Protein AF-A0A7S4IZ54-F1 (afdb_monomer)

Nearest PDB structures (foldseek):
  4eya-assembly1_A  TM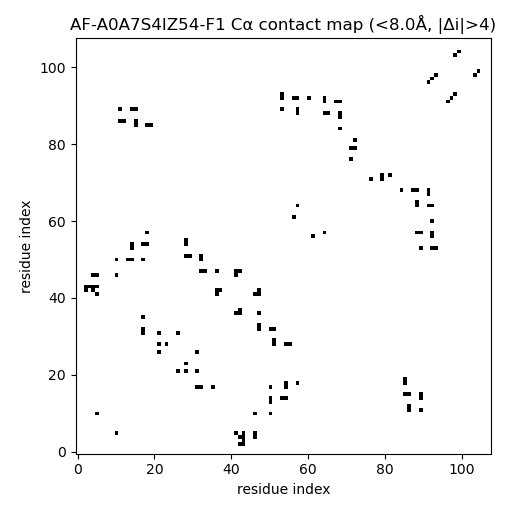=7.122E-01  e=1.454E+00  Aquifex aeolicus VF5
  2jr0-assembly1_A  TM=5.210E-01  e=3.166E+00  Aquifex aeolicus
  5x5i-assembly1_A  TM=3.757E-01  e=3.954E+00  Escherichia coli K-12
  2y6x-assembly1_A  TM=2.441E-01  e=6.167E+00  Thermosynechococcus vestitus

Sequence (108 aa):
RMQSALTPEQLVAACEEAVRTYEPAKTTVDSHTDEFNKRKKITDPDDQRFVQQVMYGCLRYKKMLKIFLSSLYFKHSGETQRGDYTLYMVLAYLALLRLHELGFADFR

Secondary structure (DSSP, 8-state):
-PPPPPPHHHHHHHHHHHHHH--TTT--HHHHHHHHHHHHT---HHHHHHHHHHHHHHHHTHHHHHHHHHHHHHHSTTT--GGGHHHHHHHHHHHHHSGGGTTGGGG-

Solvent-accessible surface area (backbone atoms only — not comparable to full-atom values): 6387 Å² total; per-residue (Å²): 129,88,77,74,71,71,52,73,69,55,47,52,52,49,36,26,51,53,56,70,70,61,51,80,91,79,46,52,71,64,62,46,41,55,53,47,28,62,76,70,65,56,73,38,68,65,60,49,49,46,38,44,51,51,44,52,48,46,63,75,43,37,72,61,50,48,55,52,50,54,51,47,47,68,75,37,51,93,82,50,61,79,88,44,51,52,49,50,44,50,52,48,43,41,62,75,76,38,44,84,76,70,48,62,81,74,76,110

Foldseek 3Di:
DPDDADDPVRLLVLLLVLLVPDDPVPDDLVVSLVVSCVVVVVDPPVSSVSSSVLNCQLVVCVVVLVVVVVVCCVVPVVPDDPVCSSSSSSVCSCVVPVVVVVPVVVVD

InterPro domains:
  IPR039341 Cilia- and flagella-associated protein 99 [PTHR34649] (7-108)

pLDDT: mean 91.62, std 12.21, range [41.03, 98.31]

Organism: NCBI:txid72548

Structure (mmCIF, N/CA/C/O backbone):
data_AF-A0A7S4IZ54-F1
#
_entry.id   AF-A0A7S4IZ54-F1
#
loop_
_atom_site.group_PDB
_atom_site.id
_atom_site.type_symbol
_atom_site.label_atom_id
_atom_site.label_alt_id
_atom_site.label_comp_id
_atom_site.label_asym_id
_atom_site.label_entity_id
_atom_site.label_seq_id
_atom_site.pdbx_PDB_ins_code
_atom_site.Cartn_x
_atom_site.Cartn_y
_atom_site.Cartn_z
_atom_site.occupancy
_atom_site.B_iso_or_equiv
_atom_site.auth_seq_id
_atom_site.auth_comp_id
_atom_site.auth_asym_id
_atom_site.auth_atom_id
_atom_site.pdbx_PDB_model_num
ATOM 1 N N . ARG A 1 1 ? -27.135 -8.802 -4.425 1.00 41.03 1 ARG A N 1
ATOM 2 C CA . ARG A 1 1 ? -26.146 -8.722 -5.527 1.00 41.03 1 ARG A CA 1
ATOM 3 C C . ARG A 1 1 ? -24.812 -9.104 -4.916 1.00 41.03 1 ARG A C 1
ATOM 5 O O . ARG A 1 1 ? -24.413 -8.413 -3.990 1.00 41.03 1 ARG A O 1
ATOM 12 N N . MET A 1 2 ? -24.220 -10.230 -5.322 1.00 51.41 2 MET A N 1
ATOM 13 C CA . MET A 1 2 ? -22.883 -10.621 -4.857 1.00 51.41 2 MET A CA 1
ATOM 14 C C . MET A 1 2 ? -21.917 -9.491 -5.223 1.00 51.41 2 MET A C 1
ATOM 16 O O . MET A 1 2 ? -21.932 -9.025 -6.362 1.00 51.41 2 MET A O 1
ATOM 20 N N . GLN A 1 3 ? -21.207 -8.962 -4.231 1.00 57.50 3 GLN A N 1
ATOM 21 C CA . GLN A 1 3 ? -20.210 -7.919 -4.438 1.00 57.50 3 GLN A CA 1
ATOM 22 C C . GLN A 1 3 ? -19.035 -8.523 -5.205 1.00 57.50 3 GLN A C 1
ATOM 24 O O . GLN A 1 3 ? -18.557 -9.597 -4.858 1.00 57.50 3 GLN A O 1
ATOM 29 N N . SER A 1 4 ? -18.659 -7.876 -6.303 1.00 80.25 4 SER A N 1
ATOM 30 C CA . SER A 1 4 ? -17.584 -8.313 -7.188 1.00 80.25 4 SER A CA 1
ATOM 31 C C . SER A 1 4 ? -16.227 -7.982 -6.576 1.00 80.25 4 SER A C 1
ATOM 33 O O . SER A 1 4 ? -16.064 -6.871 -6.065 1.00 80.25 4 SER A O 1
ATOM 35 N N . ALA A 1 5 ? -15.275 -8.907 -6.692 1.00 90.50 5 ALA A N 1
ATOM 36 C CA . ALA A 1 5 ? -13.868 -8.661 -6.398 1.00 90.50 5 ALA A CA 1
ATOM 37 C C . ALA A 1 5 ? -13.350 -7.423 -7.151 1.00 90.50 5 ALA A C 1
ATOM 39 O O . ALA A 1 5 ? -13.831 -7.089 -8.245 1.00 90.50 5 ALA A O 1
ATOM 40 N N . LEU A 1 6 ? -12.388 -6.734 -6.549 1.00 93.56 6 LEU A N 1
ATOM 41 C CA . LEU A 1 6 ? -11.715 -5.587 -7.135 1.00 93.56 6 LEU A CA 1
ATOM 42 C C . LEU A 1 6 ? -10.905 -6.018 -8.361 1.00 93.56 6 LEU A C 1
ATOM 44 O O . LEU A 1 6 ? -10.321 -7.100 -8.417 1.00 93.56 6 LEU A O 1
ATOM 48 N N . THR A 1 7 ? -10.825 -5.140 -9.358 1.00 94.12 7 THR A N 1
ATOM 49 C CA . THR A 1 7 ? -9.840 -5.320 -10.430 1.00 94.12 7 THR A CA 1
ATOM 50 C C . THR A 1 7 ? -8.422 -5.142 -9.870 1.00 94.12 7 THR A C 1
ATOM 52 O O . THR A 1 7 ? -8.246 -4.459 -8.857 1.00 94.12 7 THR A O 1
ATOM 55 N N . PRO A 1 8 ? -7.375 -5.666 -10.535 1.00 91.56 8 PRO A N 1
ATOM 56 C CA . PRO A 1 8 ? -5.995 -5.459 -10.090 1.00 91.56 8 PRO A CA 1
ATOM 57 C C . PRO A 1 8 ? -5.630 -3.979 -9.898 1.00 91.56 8 PRO A C 1
ATOM 59 O O . PRO A 1 8 ? -4.970 -3.621 -8.925 1.00 91.56 8 PRO A O 1
ATOM 62 N N . GLU A 1 9 ? -6.110 -3.105 -10.786 1.00 94.12 9 GLU A N 1
ATOM 63 C CA . GLU A 1 9 ? -5.933 -1.653 -10.676 1.00 94.12 9 GLU A CA 1
ATOM 64 C C . GLU A 1 9 ? -6.583 -1.095 -9.401 1.00 94.12 9 GLU A C 1
ATOM 66 O O . GLU A 1 9 ? -5.944 -0.373 -8.633 1.00 94.12 9 GLU A O 1
ATOM 71 N N . GLN A 1 10 ? -7.836 -1.476 -9.131 1.00 96.38 10 GLN A N 1
ATOM 72 C CA . GLN A 1 10 ? -8.559 -1.055 -7.930 1.00 96.38 10 GLN A CA 1
ATOM 73 C C . GLN A 1 10 ? -7.899 -1.575 -6.650 1.00 96.38 10 GLN A C 1
ATOM 75 O O . GLN A 1 10 ? -7.861 -0.863 -5.646 1.00 96.38 10 GLN A O 1
ATOM 80 N N . LEU A 1 11 ? -7.360 -2.792 -6.685 1.00 95.31 11 LEU A N 1
ATOM 81 C CA . LEU A 1 11 ? -6.696 -3.417 -5.549 1.00 95.31 11 LEU A CA 1
ATOM 82 C C . LEU A 1 11 ? -5.367 -2.722 -5.220 1.00 95.31 11 LEU A C 1
ATOM 84 O O . LEU A 1 11 ? -5.090 -2.436 -4.054 1.00 95.31 11 LEU A O 1
ATOM 88 N N . VAL A 1 12 ? -4.569 -2.371 -6.234 1.00 96.50 12 VAL A N 1
ATOM 89 C CA . VAL A 1 12 ? -3.342 -1.578 -6.043 1.00 96.50 12 VAL A CA 1
ATOM 90 C C . VAL A 1 12 ? -3.671 -0.184 -5.505 1.00 96.50 12 VAL A C 1
ATOM 92 O O . VAL A 1 12 ? -3.035 0.252 -4.544 1.00 96.50 12 VAL A O 1
ATOM 95 N N . ALA A 1 13 ? -4.693 0.483 -6.050 1.00 97.81 13 ALA A N 1
ATOM 96 C CA . ALA A 1 13 ? -5.138 1.789 -5.560 1.00 97.81 13 ALA A CA 1
ATOM 97 C C . ALA A 1 13 ? -5.632 1.725 -4.100 1.00 97.81 13 ALA A C 1
ATOM 99 O O . ALA A 1 13 ? -5.325 2.605 -3.292 1.00 97.81 13 ALA A O 1
ATOM 100 N N . ALA A 1 14 ? -6.349 0.659 -3.727 1.00 98.19 14 ALA A N 1
ATOM 101 C CA . ALA A 1 14 ? -6.778 0.425 -2.351 1.00 98.19 14 ALA A CA 1
ATOM 102 C C . ALA A 1 14 ? -5.579 0.239 -1.407 1.00 98.19 14 ALA A C 1
ATOM 104 O O . ALA A 1 14 ? -5.534 0.867 -0.348 1.00 98.19 14 ALA A O 1
ATOM 105 N N . CYS A 1 15 ? -4.586 -0.560 -1.805 1.00 98.25 15 CYS A N 1
ATOM 106 C CA . CYS A 1 15 ? -3.340 -0.737 -1.058 1.00 98.25 15 CYS A CA 1
ATOM 107 C C . CYS A 1 15 ? -2.583 0.583 -0.878 1.00 98.25 15 CYS A C 1
ATOM 109 O O . CYS A 1 15 ? -2.167 0.910 0.234 1.00 98.25 15 CYS A O 1
ATOM 111 N N . GLU A 1 16 ? -2.418 1.361 -1.950 1.00 98.31 16 GLU A N 1
ATOM 112 C CA . GLU A 1 16 ? -1.756 2.664 -1.895 1.00 98.31 16 GLU A CA 1
ATOM 113 C C . GLU A 1 16 ? -2.450 3.597 -0.897 1.00 98.31 16 GLU A C 1
ATOM 115 O O . GLU A 1 16 ? -1.806 4.184 -0.022 1.00 98.31 16 GLU A O 1
ATOM 120 N N . GLU A 1 17 ? -3.774 3.723 -0.995 1.00 98.31 17 GLU A N 1
ATOM 121 C CA . GLU A 1 17 ? -4.531 4.604 -0.118 1.00 98.31 17 GLU A CA 1
ATOM 122 C C . GLU A 1 17 ? -4.494 4.131 1.339 1.00 98.31 17 GLU A C 1
ATOM 124 O O . GLU A 1 17 ? -4.335 4.955 2.249 1.00 98.31 17 GLU A O 1
ATOM 129 N N . ALA A 1 18 ? -4.598 2.822 1.577 1.00 98.31 18 ALA A N 1
ATOM 130 C CA . ALA A 1 18 ? -4.487 2.247 2.911 1.00 98.31 18 ALA A CA 1
ATOM 131 C C . ALA A 1 18 ? -3.131 2.600 3.541 1.00 98.31 18 ALA A C 1
ATOM 133 O O . ALA A 1 18 ? -3.099 3.072 4.679 1.00 98.31 18 ALA A O 1
ATOM 134 N N . VAL A 1 19 ? -2.034 2.474 2.783 1.00 98.06 19 VAL A N 1
ATOM 135 C CA . VAL A 1 19 ? -0.677 2.808 3.248 1.00 98.06 19 VAL A CA 1
ATOM 136 C C . VAL A 1 19 ? -0.541 4.303 3.510 1.00 98.06 19 VAL A C 1
ATOM 138 O O . VAL A 1 19 ? 0.006 4.704 4.538 1.00 98.06 19 VAL A O 1
ATOM 141 N N . ARG A 1 20 ? -1.048 5.140 2.601 1.00 97.31 20 ARG A N 1
ATOM 142 C CA . ARG A 1 20 ? -0.937 6.601 2.689 1.00 97.31 20 ARG A CA 1
ATOM 143 C C . ARG A 1 20 ? -1.721 7.181 3.867 1.00 97.31 20 ARG A C 1
ATOM 145 O O . ARG A 1 20 ? -1.317 8.199 4.420 1.00 97.31 20 ARG A O 1
ATOM 152 N N . THR A 1 21 ? -2.854 6.573 4.218 1.00 97.25 21 THR A N 1
ATOM 153 C CA . THR A 1 21 ? -3.760 7.066 5.272 1.00 97.25 21 THR A CA 1
ATOM 154 C C . THR A 1 21 ? -3.473 6.482 6.655 1.00 97.25 21 THR A C 1
ATOM 156 O O . THR A 1 21 ? -4.131 6.867 7.616 1.00 97.25 21 THR A O 1
ATOM 159 N N . TYR A 1 22 ? -2.510 5.565 6.775 1.00 97.75 22 TYR A N 1
ATOM 160 C CA . TYR A 1 22 ? -2.187 4.922 8.043 1.00 97.75 22 TYR A CA 1
ATOM 161 C C . TYR A 1 22 ? -1.377 5.826 8.976 1.00 97.75 22 TYR A C 1
ATOM 163 O O . TYR A 1 22 ? -0.303 6.321 8.629 1.00 97.75 22 TYR A O 1
ATOM 171 N N . GLU A 1 23 ? -1.864 5.967 10.209 1.00 95.69 23 GLU A N 1
ATOM 172 C CA . GLU A 1 23 ? -1.219 6.735 11.271 1.00 95.69 23 GLU A CA 1
ATOM 173 C C . GLU A 1 23 ? -0.841 5.811 12.447 1.00 95.69 23 GLU A C 1
ATOM 175 O O . GLU A 1 23 ? -1.686 5.525 13.300 1.00 95.69 23 GLU A O 1
ATOM 180 N N . PRO A 1 24 ? 0.430 5.370 12.559 1.00 93.88 24 PRO A N 1
ATOM 181 C CA . PRO A 1 24 ? 0.845 4.367 13.550 1.00 93.88 24 PRO A CA 1
ATOM 182 C C . PRO A 1 24 ? 0.728 4.830 15.009 1.00 93.88 24 PRO A C 1
ATOM 184 O O . PRO A 1 24 ? 0.802 4.011 15.916 1.00 93.88 24 PRO A O 1
ATOM 187 N N . ALA A 1 25 ? 0.571 6.135 15.249 1.00 95.81 25 ALA A N 1
ATOM 188 C CA . ALA A 1 25 ? 0.335 6.684 16.583 1.00 95.81 25 ALA A CA 1
ATOM 189 C C . ALA A 1 25 ? -1.136 6.578 17.031 1.00 95.81 25 ALA A C 1
ATOM 191 O O . ALA A 1 25 ? -1.414 6.747 18.215 1.00 95.81 25 ALA A O 1
ATOM 192 N N . LYS A 1 26 ? -2.075 6.338 16.103 1.00 95.44 26 LYS A N 1
ATOM 193 C CA . LYS A 1 26 ? -3.522 6.332 16.377 1.00 95.44 26 LYS A CA 1
ATOM 194 C C . LYS A 1 26 ? -4.124 4.933 16.414 1.00 95.44 26 LYS A C 1
ATOM 196 O O . LYS A 1 26 ? -5.095 4.716 17.128 1.00 95.44 26 LYS A O 1
ATOM 201 N N . THR A 1 27 ? -3.598 4.007 15.618 1.00 95.94 27 THR A N 1
ATOM 202 C CA . THR A 1 27 ? -4.240 2.711 15.385 1.00 95.94 27 THR A CA 1
ATOM 203 C C . THR A 1 27 ? -3.220 1.646 14.986 1.00 95.94 27 THR A C 1
ATOM 205 O O . THR A 1 27 ? -2.091 1.962 14.604 1.00 95.94 27 THR A O 1
ATOM 208 N N . THR A 1 28 ? -3.613 0.378 15.089 1.00 96.38 28 THR A N 1
ATOM 209 C CA . THR A 1 28 ? -2.840 -0.757 14.576 1.00 96.38 28 THR A CA 1
ATOM 210 C C . THR A 1 28 ? -3.141 -0.974 13.093 1.00 96.38 28 THR A C 1
ATOM 212 O O . THR A 1 28 ? -4.112 -0.442 12.554 1.00 96.38 28 THR A O 1
ATOM 215 N N . VAL A 1 29 ? -2.313 -1.770 12.413 1.00 95.06 29 VAL A N 1
ATOM 216 C CA . VAL A 1 29 ? -2.545 -2.124 11.004 1.00 95.06 29 VAL A CA 1
ATOM 217 C C . VAL A 1 29 ? -3.876 -2.857 10.834 1.00 95.06 29 VAL A C 1
ATOM 219 O O . VAL A 1 29 ? -4.624 -2.532 9.915 1.00 95.06 29 VAL A O 1
ATOM 222 N N . ASP A 1 30 ? -4.200 -3.789 11.734 1.00 96.75 30 ASP A N 1
ATOM 223 C CA . ASP A 1 30 ? -5.463 -4.538 11.694 1.00 96.75 30 ASP A CA 1
ATOM 224 C C . ASP A 1 30 ? -6.662 -3.600 11.826 1.00 96.75 30 ASP A C 1
ATOM 226 O O . ASP A 1 30 ? -7.481 -3.515 10.917 1.00 96.75 30 ASP A O 1
ATOM 230 N N . SER A 1 31 ? -6.704 -2.801 12.897 1.00 97.69 31 SER A N 1
ATOM 231 C CA . SER A 1 31 ? -7.810 -1.874 13.139 1.00 97.69 31 SER A CA 1
ATOM 232 C C . SER A 1 31 ? -7.966 -0.857 12.004 1.00 97.69 31 SER A C 1
ATOM 234 O O . SER A 1 31 ? -9.081 -0.584 11.565 1.00 97.69 31 SER A O 1
ATOM 236 N N . HIS A 1 32 ? -6.856 -0.325 11.477 1.00 98.06 32 HIS A N 1
ATOM 237 C CA . HIS A 1 32 ? -6.883 0.582 10.325 1.00 98.06 32 HIS A CA 1
ATOM 238 C C . HIS A 1 32 ? -7.446 -0.076 9.0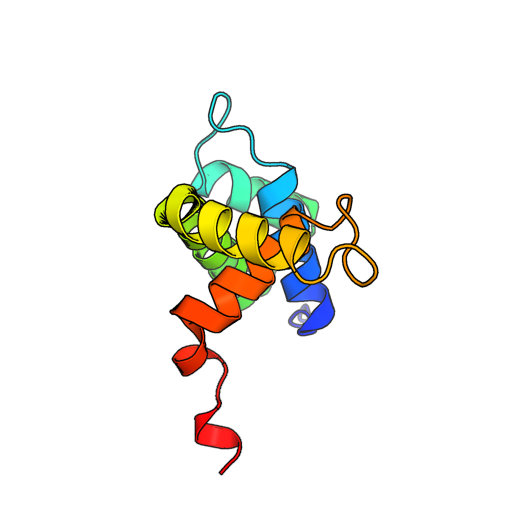69 1.00 98.06 32 HIS A C 1
ATOM 240 O O . HIS A 1 32 ? -8.259 0.528 8.373 1.00 98.06 32 HIS A O 1
ATOM 246 N N . THR A 1 33 ? -7.001 -1.292 8.751 1.00 97.12 33 THR A N 1
ATOM 247 C CA . THR A 1 33 ? -7.419 -1.990 7.527 1.00 97.12 33 THR A CA 1
ATOM 248 C C . THR A 1 33 ? -8.871 -2.447 7.611 1.00 97.12 33 THR A C 1
ATOM 250 O O . THR A 1 33 ? -9.602 -2.284 6.635 1.00 97.12 33 THR A O 1
ATOM 253 N N . ASP A 1 34 ? -9.344 -2.863 8.785 1.00 97.69 34 ASP A N 1
ATOM 254 C CA . ASP A 1 34 ? -10.759 -3.160 9.029 1.00 97.69 34 ASP A CA 1
ATOM 255 C C . ASP A 1 34 ? -11.654 -1.930 8.816 1.00 97.69 34 ASP A C 1
ATOM 257 O O . ASP A 1 34 ? -12.681 -1.999 8.132 1.00 97.69 34 ASP A O 1
ATOM 261 N N . GLU A 1 35 ? -11.275 -0.778 9.377 1.00 97.88 35 GLU A N 1
ATOM 262 C CA . GLU A 1 35 ? -12.004 0.480 9.178 1.00 97.88 35 GLU A CA 1
ATOM 263 C C . GLU A 1 35 ? -11.925 0.973 7.729 1.00 97.88 35 GLU A C 1
ATOM 265 O O . GLU A 1 35 ? -12.922 1.443 7.170 1.00 97.88 35 GLU A O 1
ATOM 270 N N . PHE A 1 36 ? -10.758 0.838 7.098 1.00 98.00 36 PHE A N 1
ATOM 271 C CA . PHE A 1 36 ? -10.543 1.174 5.695 1.00 98.00 36 PHE A CA 1
ATOM 272 C C . PHE A 1 36 ? -11.453 0.346 4.782 1.00 98.00 36 PHE A C 1
ATOM 274 O O . PHE A 1 36 ? -12.164 0.921 3.956 1.00 98.00 36 PHE A O 1
ATOM 281 N N . ASN A 1 37 ? -11.496 -0.975 4.976 1.00 97.31 37 ASN A N 1
ATOM 282 C CA . ASN A 1 37 ? -12.316 -1.899 4.195 1.00 97.31 37 ASN A CA 1
ATOM 283 C C . ASN A 1 37 ? -13.807 -1.559 4.321 1.00 97.31 37 ASN A C 1
ATOM 285 O O . ASN A 1 37 ? -14.503 -1.452 3.308 1.00 97.31 37 ASN A O 1
ATOM 289 N N . LYS A 1 38 ? -14.281 -1.267 5.543 1.00 97.06 38 LYS A N 1
ATOM 290 C CA . LYS A 1 38 ? -15.657 -0.793 5.789 1.00 97.06 38 LYS A CA 1
ATOM 291 C C . LYS A 1 38 ? -15.948 0.516 5.053 1.00 97.06 38 LYS A C 1
ATOM 293 O O . LYS A 1 38 ? -16.959 0.619 4.358 1.00 97.06 38 LYS A O 1
ATOM 298 N N . ARG A 1 39 ? -15.052 1.505 5.155 1.00 97.12 39 ARG A N 1
ATOM 299 C CA . ARG A 1 39 ? -15.198 2.818 4.499 1.00 97.12 39 ARG A CA 1
ATOM 300 C C . ARG A 1 39 ? -15.214 2.705 2.974 1.00 97.12 39 ARG A C 1
ATOM 302 O O . ARG A 1 39 ? -15.983 3.407 2.319 1.00 97.12 39 ARG A O 1
ATOM 309 N N . LYS A 1 40 ? -14.380 1.829 2.414 1.00 96.38 40 LYS A N 1
ATOM 310 C CA . LYS A 1 40 ? -14.253 1.594 0.968 1.00 96.38 40 LYS A CA 1
ATOM 311 C C . LYS A 1 40 ? -15.242 0.576 0.415 1.00 96.38 40 LYS A C 1
ATOM 313 O O . LYS A 1 40 ? -15.318 0.426 -0.798 1.00 96.38 40 LYS A O 1
ATOM 318 N N . LYS A 1 41 ? -16.036 -0.062 1.282 1.00 95.75 41 LYS A N 1
ATOM 319 C CA . LYS A 1 41 ? -16.996 -1.116 0.925 1.00 95.75 41 LYS A CA 1
ATOM 320 C C . LYS A 1 41 ? -16.327 -2.296 0.206 1.00 95.75 41 LYS A C 1
ATOM 322 O O . LYS A 1 41 ? -16.960 -2.955 -0.619 1.00 95.75 41 LYS A O 1
ATOM 327 N N . ILE A 1 42 ? -15.066 -2.569 0.545 1.00 95.81 42 ILE A N 1
ATOM 328 C CA . ILE A 1 42 ? -14.358 -3.774 0.109 1.00 95.81 42 ILE A CA 1
ATOM 329 C C . ILE A 1 42 ? -14.951 -4.918 0.914 1.00 95.81 42 ILE A C 1
ATOM 331 O O . ILE A 1 42 ? -14.956 -4.882 2.142 1.00 95.81 42 ILE A O 1
ATOM 335 N N . THR A 1 43 ? -15.540 -5.880 0.225 1.00 94.81 43 THR A N 1
ATOM 336 C CA . THR A 1 43 ? -16.414 -6.897 0.831 1.00 94.81 43 THR A CA 1
ATOM 337 C C . THR A 1 43 ? -16.034 -8.308 0.445 1.00 94.81 43 THR A C 1
ATOM 339 O O . THR A 1 43 ? -16.401 -9.237 1.160 1.00 94.81 43 THR A O 1
ATOM 342 N N . ASP A 1 44 ? -15.258 -8.454 -0.624 1.00 95.31 44 ASP A N 1
ATOM 343 C CA . ASP A 1 44 ? -14.561 -9.687 -0.923 1.00 95.31 44 ASP A CA 1
ATOM 344 C C . ASP A 1 44 ? -13.487 -9.959 0.159 1.00 95.31 44 ASP A C 1
ATOM 346 O O . ASP A 1 44 ? -12.661 -9.078 0.432 1.00 95.31 44 ASP A O 1
ATOM 350 N N . PRO A 1 45 ? -13.510 -11.125 0.831 1.00 94.81 45 PRO A N 1
ATOM 351 C CA . PRO A 1 45 ? -12.563 -11.437 1.901 1.00 94.81 45 PRO A CA 1
ATOM 352 C C . PRO A 1 45 ? -11.104 -11.531 1.440 1.00 94.81 45 PRO A C 1
ATOM 354 O O . PRO A 1 45 ? -10.203 -11.209 2.222 1.00 94.81 45 PRO A O 1
ATOM 357 N N . ASP A 1 46 ? -10.862 -11.960 0.201 1.00 95.00 46 ASP A N 1
ATOM 358 C CA . ASP A 1 46 ? -9.510 -12.107 -0.333 1.00 95.00 46 ASP A CA 1
ATOM 359 C C . ASP A 1 46 ? -8.911 -10.732 -0.634 1.00 95.00 46 ASP A C 1
ATOM 361 O O . ASP A 1 46 ? -7.771 -10.471 -0.243 1.00 95.00 46 ASP A O 1
ATOM 365 N N . ASP A 1 47 ? -9.699 -9.804 -1.183 1.00 96.19 47 ASP A N 1
ATOM 366 C CA . ASP A 1 47 ? -9.292 -8.405 -1.359 1.00 96.19 47 ASP A CA 1
ATOM 367 C C . ASP A 1 47 ? -8.983 -7.727 -0.017 1.00 96.19 47 ASP A C 1
ATOM 369 O O . ASP A 1 47 ? -7.951 -7.064 0.134 1.00 96.19 47 ASP A O 1
ATOM 373 N N . GLN A 1 48 ? -9.847 -7.913 0.990 1.00 97.19 48 GLN A N 1
ATOM 374 C CA . GLN A 1 48 ? -9.626 -7.371 2.337 1.00 97.19 48 GLN A CA 1
ATOM 375 C C . GLN A 1 48 ? -8.303 -7.873 2.924 1.00 97.19 48 GLN A C 1
ATOM 377 O O . GLN A 1 48 ? -7.502 -7.088 3.447 1.00 97.19 48 GLN A O 1
ATOM 382 N N 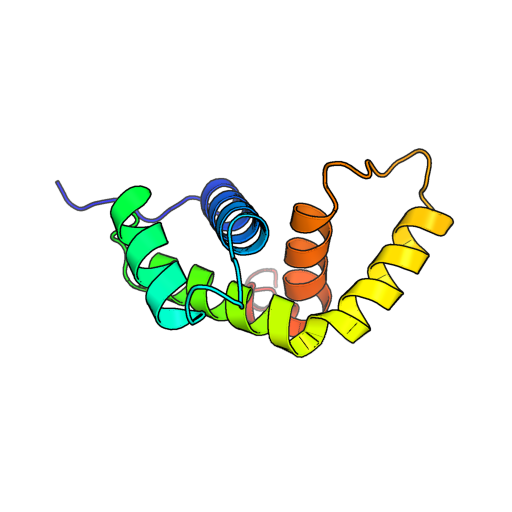. ARG A 1 49 ? -8.065 -9.185 2.814 1.00 96.12 49 ARG A N 1
ATOM 383 C CA . ARG A 1 49 ? -6.846 -9.833 3.301 1.00 96.12 49 ARG A CA 1
ATOM 384 C C . ARG A 1 49 ? -5.622 -9.382 2.514 1.00 96.12 49 ARG A C 1
ATOM 386 O O . ARG A 1 49 ? -4.570 -9.160 3.112 1.00 96.12 49 ARG A O 1
ATOM 393 N N . PHE A 1 50 ? -5.743 -9.217 1.201 1.00 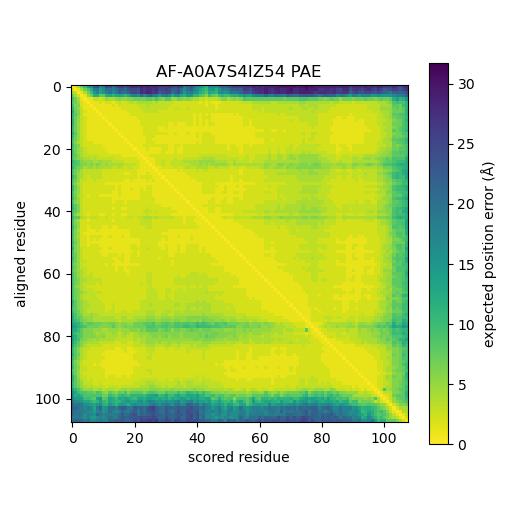95.25 50 PHE A N 1
ATOM 394 C CA . PHE A 1 50 ? -4.657 -8.747 0.351 1.00 95.25 50 PHE A CA 1
ATOM 395 C C . PHE A 1 50 ? -4.211 -7.338 0.753 1.00 95.25 50 PHE A C 1
ATOM 397 O O . PHE A 1 50 ? -3.020 -7.122 0.990 1.00 95.25 50 PHE A O 1
ATOM 404 N N . VAL A 1 51 ? -5.155 -6.405 0.932 1.00 97.44 51 VAL A N 1
ATOM 405 C CA . VAL A 1 51 ? -4.860 -5.037 1.397 1.00 97.44 51 VAL A CA 1
ATOM 406 C C . VAL A 1 51 ? -4.131 -5.066 2.742 1.00 97.44 51 VAL A C 1
ATOM 408 O O . VAL A 1 51 ? -3.103 -4.403 2.905 1.00 97.44 51 VAL A O 1
ATOM 411 N N . GLN A 1 52 ? -4.603 -5.879 3.691 1.00 97.31 52 GLN A N 1
ATOM 412 C CA . GLN A 1 52 ? -3.961 -6.038 4.997 1.00 97.31 52 GLN A CA 1
ATOM 413 C C . GLN A 1 52 ? -2.531 -6.591 4.882 1.00 97.31 52 GLN A C 1
ATOM 415 O O . GLN A 1 52 ? -1.606 -6.074 5.514 1.00 97.31 52 GLN A O 1
ATOM 420 N N . GLN A 1 53 ? -2.311 -7.615 4.055 1.00 96.00 53 GLN A N 1
ATOM 421 C CA . GLN A 1 53 ? -0.986 -8.209 3.858 1.00 96.00 53 GLN A CA 1
ATOM 422 C C . GLN A 1 53 ? 0.001 -7.230 3.213 1.00 96.00 53 GLN A C 1
ATOM 424 O O . GLN A 1 53 ? 1.140 -7.118 3.675 1.00 96.00 53 GLN A O 1
ATOM 429 N N . VAL A 1 54 ? -0.433 -6.480 2.196 1.00 96.69 54 VAL A N 1
ATOM 430 C CA . VAL A 1 54 ? 0.398 -5.453 1.549 1.00 96.69 54 VAL A CA 1
ATOM 431 C C . VAL A 1 54 ? 0.756 -4.343 2.532 1.00 96.69 54 VAL A C 1
ATOM 433 O O . VAL A 1 54 ? 1.922 -3.959 2.620 1.00 96.69 54 VAL A O 1
ATOM 436 N N . MET A 1 55 ? -0.205 -3.890 3.339 1.00 97.19 55 MET A N 1
ATOM 437 C CA . MET A 1 55 ? 0.028 -2.928 4.417 1.00 97.19 55 MET A CA 1
ATOM 438 C C . MET A 1 55 ? 1.123 -3.390 5.382 1.00 97.19 55 MET A C 1
ATOM 440 O O . MET A 1 55 ? 2.103 -2.672 5.620 1.00 97.19 55 MET A O 1
ATOM 444 N N . TYR A 1 56 ? 0.991 -4.613 5.902 1.00 96.75 56 TYR A N 1
ATOM 445 C CA . TYR A 1 56 ? 1.998 -5.213 6.772 1.00 96.75 56 TYR A CA 1
ATOM 446 C C . TYR A 1 56 ? 3.364 -5.295 6.099 1.00 96.75 56 TYR A C 1
ATOM 448 O O . TYR A 1 56 ? 4.375 -4.942 6.711 1.00 96.75 56 TYR A O 1
ATOM 456 N N . GLY A 1 57 ? 3.401 -5.727 4.841 1.00 96.50 57 GLY A N 1
ATOM 457 C CA . GLY A 1 57 ? 4.614 -5.826 4.045 1.00 96.50 57 GLY A CA 1
ATOM 458 C C . GLY A 1 57 ? 5.327 -4.488 3.872 1.00 96.50 57 GLY A C 1
ATOM 459 O O . GLY A 1 57 ? 6.502 -4.359 4.227 1.00 96.50 57 GLY A O 1
ATOM 460 N N . CYS A 1 58 ? 4.615 -3.464 3.403 1.00 97.62 58 CYS A N 1
ATOM 461 C CA . CYS A 1 58 ? 5.168 -2.125 3.214 1.00 97.62 58 CYS A CA 1
ATOM 462 C C . CYS A 1 58 ? 5.731 -1.541 4.517 1.00 97.62 58 CYS A C 1
ATOM 464 O O . CYS A 1 58 ? 6.792 -0.915 4.500 1.00 97.62 58 CYS A O 1
ATOM 466 N N . LEU A 1 59 ? 5.073 -1.771 5.657 1.00 96.44 59 LEU A N 1
ATOM 467 C CA . LEU A 1 59 ? 5.551 -1.299 6.959 1.00 96.44 59 LEU A CA 1
ATOM 468 C C . LEU A 1 59 ? 6.751 -2.104 7.469 1.00 96.44 59 LEU A C 1
ATOM 470 O O . LEU A 1 59 ? 7.756 -1.514 7.877 1.00 96.44 59 LEU A O 1
ATOM 474 N N . ARG A 1 60 ? 6.682 -3.437 7.400 1.00 96.75 60 ARG A N 1
ATOM 475 C CA . ARG A 1 60 ? 7.748 -4.351 7.838 1.00 96.75 60 ARG A CA 1
ATOM 476 C C . ARG A 1 60 ? 9.043 -4.119 7.064 1.00 96.75 60 ARG A C 1
ATOM 478 O O . ARG A 1 60 ? 10.116 -4.066 7.662 1.00 96.75 60 ARG A O 1
ATOM 485 N N . TYR A 1 61 ? 8.941 -3.937 5.750 1.00 97.75 61 TYR A N 1
ATOM 486 C CA . TYR A 1 61 ? 10.086 -3.770 4.853 1.00 97.75 61 TYR A CA 1
ATOM 487 C C . TYR A 1 61 ? 10.375 -2.305 4.498 1.00 97.75 61 TYR A C 1
ATOM 489 O O . TYR A 1 61 ? 11.216 -2.037 3.640 1.00 97.75 61 TYR A O 1
ATOM 497 N N . LYS A 1 62 ? 9.759 -1.338 5.196 1.00 96.56 62 LYS A N 1
ATOM 498 C CA . LYS A 1 62 ? 9.858 0.104 4.903 1.00 96.56 62 LYS A CA 1
ATOM 499 C C . LYS A 1 62 ? 11.291 0.603 4.728 1.00 96.56 62 LYS A C 1
ATOM 501 O O . LYS A 1 62 ? 11.558 1.402 3.836 1.00 96.56 62 LYS A O 1
ATOM 506 N N . LYS A 1 63 ? 12.227 0.145 5.569 1.00 97.44 63 LYS A N 1
ATOM 507 C CA . LYS A 1 63 ? 13.643 0.554 5.494 1.00 97.44 63 LYS A CA 1
ATOM 508 C C . LYS A 1 63 ? 14.297 0.109 4.183 1.00 97.44 63 LYS A C 1
ATOM 510 O O . LYS A 1 63 ? 14.951 0.916 3.533 1.00 97.44 63 LYS A O 1
ATOM 515 N N . MET A 1 64 ? 14.085 -1.146 3.793 1.00 97.81 64 MET A N 1
ATOM 516 C CA . MET A 1 64 ? 14.605 -1.707 2.544 1.00 97.81 64 MET A CA 1
ATOM 517 C C . MET A 1 64 ? 13.956 -1.034 1.330 1.00 97.81 64 MET A C 1
ATOM 519 O O . MET A 1 64 ? 14.658 -0.567 0.436 1.00 97.81 64 MET A O 1
ATOM 523 N N . LEU A 1 65 ? 12.624 -0.911 1.339 1.00 98.06 65 LEU A N 1
ATOM 524 C CA . LEU A 1 65 ? 11.867 -0.259 0.268 1.00 98.06 65 LEU A CA 1
ATOM 525 C C . LEU A 1 65 ? 12.307 1.195 0.078 1.00 98.06 65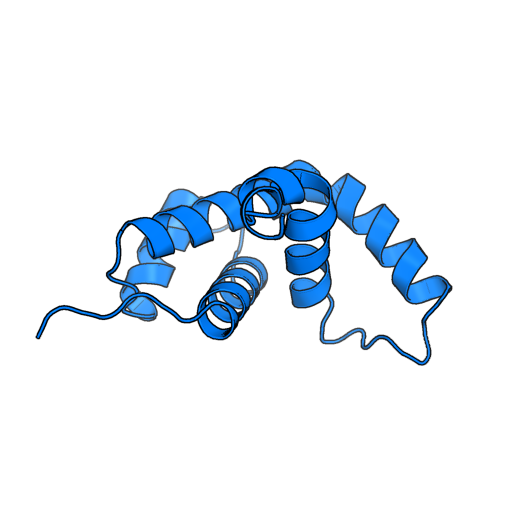 LEU A C 1
ATOM 527 O O . LEU A 1 65 ? 12.469 1.641 -1.051 1.00 98.06 65 LEU A O 1
ATOM 531 N N . LYS A 1 66 ? 12.591 1.922 1.165 1.00 97.19 66 LYS A N 1
ATOM 532 C CA . LYS A 1 66 ? 13.103 3.294 1.084 1.00 97.19 66 LYS A CA 1
ATOM 533 C C . LYS A 1 66 ? 14.439 3.375 0.338 1.00 97.19 66 LYS A C 1
ATOM 535 O O . LYS A 1 66 ? 14.599 4.277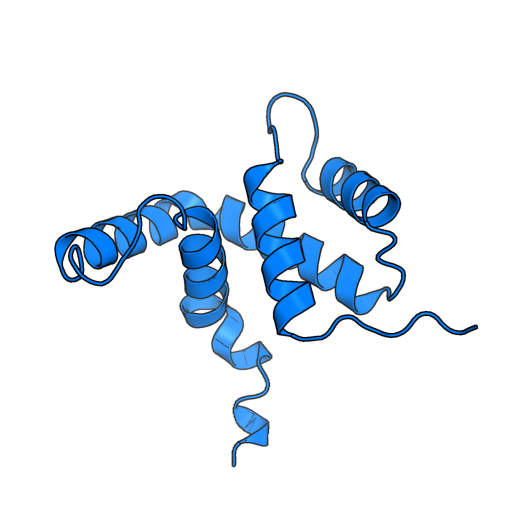 -0.473 1.00 97.19 66 LYS A O 1
ATOM 540 N N . ILE A 1 67 ? 15.371 2.448 0.573 1.00 97.81 67 ILE A N 1
ATOM 541 C CA . ILE A 1 67 ? 16.664 2.413 -0.140 1.00 97.81 67 ILE A CA 1
ATOM 542 C C . ILE A 1 67 ? 16.444 2.178 -1.639 1.00 97.81 67 ILE A C 1
ATOM 544 O O . ILE A 1 67 ? 17.033 2.875 -2.472 1.00 97.81 67 ILE A O 1
ATOM 548 N N . PHE A 1 68 ? 15.565 1.231 -1.977 1.00 97.19 68 PHE A N 1
ATOM 549 C CA . PHE A 1 68 ? 15.193 0.958 -3.363 1.00 97.19 68 PHE A CA 1
ATOM 550 C C . PHE A 1 68 ? 14.587 2.198 -4.031 1.00 97.19 68 PHE A C 1
ATOM 552 O O . PHE A 1 68 ? 15.080 2.636 -5.067 1.00 97.19 68 PHE A O 1
ATOM 559 N N . LEU A 1 69 ? 13.591 2.826 -3.398 1.00 96.94 69 LEU A N 1
ATOM 560 C CA . LEU A 1 69 ? 12.944 4.026 -3.927 1.00 96.94 69 LEU A CA 1
ATOM 561 C C . LEU A 1 69 ? 13.913 5.200 -4.052 1.00 96.94 69 LEU A C 1
ATOM 563 O O . LEU A 1 69 ? 13.891 5.893 -5.060 1.00 96.94 69 LEU A O 1
ATOM 567 N N . SER A 1 70 ? 14.802 5.418 -3.080 1.00 96.62 70 SER A N 1
ATOM 568 C CA . SER A 1 70 ? 15.837 6.453 -3.193 1.00 96.62 70 SER A CA 1
ATOM 569 C C . SER A 1 70 ? 16.727 6.237 -4.417 1.00 96.62 70 SER A C 1
ATOM 571 O O . SER A 1 70 ? 17.051 7.197 -5.109 1.00 96.62 70 SER A O 1
ATOM 573 N N . SER A 1 71 ? 17.072 4.985 -4.718 1.00 96.50 71 SER A N 1
ATOM 574 C CA . SER A 1 71 ? 17.854 4.645 -5.911 1.00 96.50 71 SER A CA 1
ATOM 575 C C . SER A 1 71 ? 17.048 4.835 -7.200 1.00 96.50 71 SER A C 1
ATOM 577 O O . SER A 1 71 ? 17.580 5.371 -8.171 1.00 96.50 71 SER A O 1
ATOM 579 N N . LEU A 1 72 ? 15.767 4.446 -7.195 1.00 95.94 72 LEU A N 1
ATOM 580 C CA . LEU A 1 72 ? 14.838 4.634 -8.312 1.00 95.94 72 LEU A CA 1
ATOM 581 C C . LEU A 1 72 ? 14.689 6.122 -8.655 1.00 95.94 72 LEU A C 1
ATOM 583 O O . LEU A 1 72 ? 14.958 6.515 -9.785 1.00 95.94 72 LEU A O 1
ATOM 587 N N . TYR A 1 73 ? 14.363 6.957 -7.667 1.00 95.62 73 TYR A N 1
ATOM 588 C CA . TYR A 1 73 ? 14.211 8.402 -7.848 1.00 95.62 73 TYR A CA 1
ATOM 589 C C . TYR A 1 73 ? 15.510 9.101 -8.242 1.00 95.62 73 TYR A C 1
ATOM 591 O O . TYR A 1 73 ? 15.465 10.112 -8.933 1.00 95.62 73 TYR A O 1
ATOM 599 N N . PHE A 1 74 ? 16.666 8.603 -7.796 1.00 95.62 74 PHE A N 1
ATOM 600 C CA . PHE A 1 74 ? 17.953 9.171 -8.190 1.00 95.62 74 PHE A CA 1
ATOM 601 C C . PHE A 1 74 ? 18.274 8.880 -9.661 1.00 95.62 74 PHE A C 1
ATOM 603 O O . PHE A 1 74 ? 18.701 9.779 -10.381 1.00 95.62 74 PHE A O 1
ATOM 610 N N . LYS A 1 75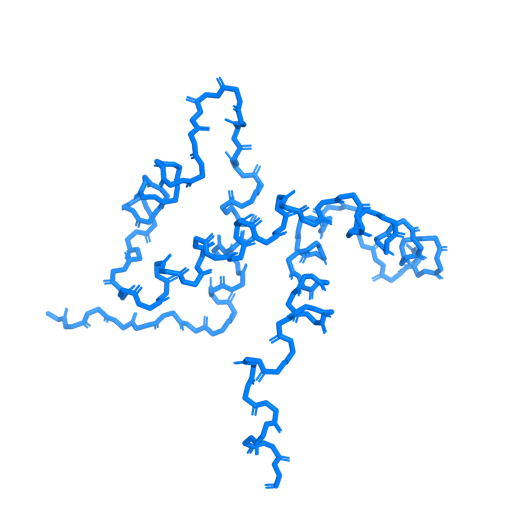 ? 18.052 7.639 -10.113 1.00 96.25 75 LYS A N 1
ATOM 611 C CA . LYS A 1 75 ? 18.381 7.209 -11.481 1.00 96.25 75 LYS A CA 1
ATOM 612 C C . LYS A 1 75 ? 17.342 7.625 -12.524 1.00 96.25 75 LYS A C 1
ATOM 614 O O . LYS A 1 75 ? 17.724 7.951 -13.639 1.00 96.25 75 LYS A O 1
ATOM 619 N N . HIS A 1 76 ? 16.063 7.637 -12.157 1.00 95.00 76 HIS A N 1
ATOM 620 C CA . HIS A 1 76 ? 14.926 7.866 -13.057 1.00 95.00 76 HIS A CA 1
ATOM 621 C C . HIS A 1 76 ? 14.139 9.126 -12.671 1.00 95.00 76 HIS A C 1
ATOM 623 O O . HIS A 1 76 ? 12.911 9.160 -12.733 1.00 95.00 76 HIS A O 1
ATOM 629 N N . SER A 1 77 ? 14.831 10.180 -12.232 1.00 91.25 77 SER A N 1
ATOM 630 C CA . SER A 1 77 ? 14.201 11.400 -11.701 1.00 91.25 77 SER A CA 1
ATOM 631 C C . SER A 1 77 ? 13.276 12.119 -12.693 1.00 91.25 77 SER A C 1
ATOM 633 O O . SER A 1 77 ? 12.323 12.759 -12.260 1.00 91.25 77 SER A O 1
ATOM 635 N N . GLY A 1 78 ? 13.530 12.007 -14.002 1.00 93.50 78 GLY A N 1
ATOM 636 C CA . GLY A 1 78 ? 12.680 12.572 -15.060 1.00 93.50 78 GLY A CA 1
ATOM 637 C C . GLY A 1 78 ? 11.464 11.716 -15.435 1.00 93.50 78 GLY A C 1
ATOM 638 O O . GLY A 1 78 ? 10.558 12.211 -16.095 1.00 93.50 78 GLY A O 1
ATOM 639 N N . GLU A 1 79 ? 11.433 10.454 -15.006 1.00 92.25 79 GLU A N 1
ATOM 640 C CA . GLU A 1 79 ? 10.382 9.470 -15.321 1.00 92.25 79 GLU A CA 1
ATOM 641 C C . GLU A 1 79 ? 9.520 9.133 -14.095 1.00 92.25 79 GLU A C 1
ATOM 643 O O . GLU A 1 79 ? 8.530 8.414 -14.203 1.00 92.25 79 GLU A O 1
ATOM 648 N N . THR A 1 80 ? 9.902 9.628 -12.914 1.00 93.69 80 THR A N 1
ATOM 649 C CA . THR A 1 80 ? 9.257 9.297 -11.642 1.00 93.69 80 THR A CA 1
ATOM 650 C C . THR A 1 80 ? 8.764 10.544 -10.928 1.00 93.69 80 THR A C 1
ATOM 652 O O . THR A 1 80 ? 9.489 11.524 -10.747 1.00 93.69 80 THR A O 1
ATOM 655 N N . GLN A 1 81 ? 7.520 10.497 -10.454 1.00 93.38 81 GLN A N 1
ATOM 656 C CA . GLN A 1 81 ? 6.921 11.596 -9.708 1.00 93.38 81 GLN A CA 1
ATOM 657 C C . GLN A 1 81 ? 7.002 11.338 -8.200 1.00 93.38 81 GLN A C 1
ATOM 659 O O . GLN A 1 81 ? 6.706 10.253 -7.696 1.00 93.38 81 GLN A O 1
ATOM 664 N N . ARG A 1 82 ? 7.407 12.358 -7.431 1.00 89.44 82 ARG A N 1
ATOM 665 C CA . ARG A 1 82 ? 7.473 12.257 -5.958 1.00 89.44 82 ARG A CA 1
ATOM 666 C C . ARG A 1 82 ? 6.096 12.098 -5.306 1.00 89.44 82 ARG A C 1
ATOM 668 O O . ARG A 1 82 ? 6.020 11.561 -4.206 1.00 89.44 82 ARG A O 1
ATOM 675 N N . GLY A 1 83 ? 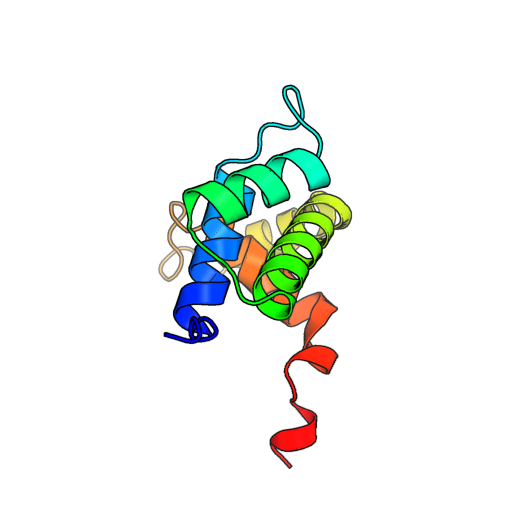5.038 12.566 -5.972 1.00 92.75 83 GLY A N 1
ATOM 676 C CA . GLY A 1 83 ? 3.649 12.381 -5.539 1.00 92.75 83 GLY A CA 1
ATOM 677 C C . GLY A 1 83 ? 3.255 10.907 -5.431 1.00 92.75 83 GLY A C 1
ATOM 678 O O . GLY A 1 83 ? 2.531 10.542 -4.511 1.00 92.75 83 GLY A O 1
ATOM 679 N N . ASP A 1 84 ? 3.857 10.059 -6.264 1.00 95.25 84 ASP A N 1
ATOM 680 C CA . ASP A 1 84 ? 3.534 8.634 -6.369 1.00 95.25 84 ASP A CA 1
ATOM 681 C C . ASP A 1 84 ? 4.409 7.768 -5.452 1.00 95.25 84 ASP A C 1
ATOM 683 O O . ASP A 1 84 ? 4.525 6.558 -5.630 1.00 95.25 84 ASP A O 1
ATOM 687 N N . TYR A 1 85 ? 5.056 8.370 -4.446 1.00 96.25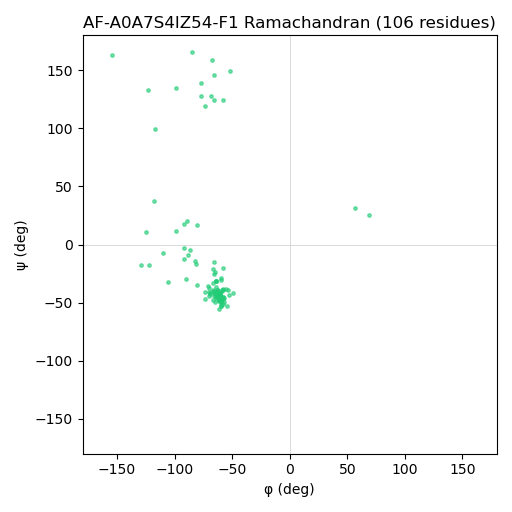 85 TYR A N 1
ATOM 688 C CA . TYR A 1 85 ? 5.958 7.656 -3.539 1.00 96.25 85 TYR A CA 1
ATOM 689 C C . TYR A 1 85 ? 5.301 6.421 -2.916 1.00 96.25 85 TYR A C 1
ATOM 691 O O . TYR A 1 85 ? 5.921 5.359 -2.827 1.00 96.25 85 TYR A O 1
ATOM 699 N N . THR A 1 86 ? 4.047 6.550 -2.480 1.00 97.25 86 THR A N 1
ATOM 700 C CA . THR A 1 86 ? 3.320 5.440 -1.859 1.00 97.25 86 THR A CA 1
ATOM 701 C C . THR A 1 86 ? 2.989 4.356 -2.877 1.00 97.25 86 THR A C 1
ATOM 703 O O . THR A 1 86 ? 3.194 3.179 -2.576 1.00 97.25 86 THR A O 1
ATOM 706 N N . LEU A 1 87 ? 2.565 4.741 -4.086 1.00 97.31 87 LEU A N 1
ATOM 707 C CA . LEU A 1 87 ? 2.316 3.815 -5.187 1.00 97.31 87 LEU A CA 1
ATOM 708 C C . LEU A 1 87 ? 3.576 3.012 -5.511 1.00 97.31 87 LEU A C 1
ATOM 710 O O . LEU A 1 87 ? 3.546 1.783 -5.492 1.00 97.31 87 LEU A O 1
ATOM 714 N N . TYR A 1 88 ? 4.715 3.679 -5.714 1.00 97.31 88 TYR A N 1
ATOM 715 C CA . TYR A 1 88 ? 5.971 2.981 -5.983 1.00 97.31 88 TYR A CA 1
ATOM 716 C C . TYR A 1 88 ? 6.428 2.118 -4.806 1.00 97.31 88 TYR A C 1
ATOM 718 O O . TYR A 1 88 ? 7.030 1.073 -5.029 1.00 97.31 88 TYR A O 1
ATOM 726 N N . MET A 1 89 ? 6.137 2.495 -3.556 1.00 97.94 89 MET A N 1
ATOM 727 C CA . MET A 1 89 ? 6.428 1.641 -2.400 1.00 97.94 89 MET A CA 1
ATOM 728 C C . MET A 1 89 ? 5.612 0.344 -2.421 1.00 97.94 89 MET A C 1
ATOM 730 O O . MET A 1 89 ? 6.167 -0.719 -2.135 1.00 97.94 89 MET A O 1
ATOM 734 N N . VAL A 1 90 ? 4.324 0.425 -2.768 1.00 98.00 90 VAL A N 1
ATOM 735 C CA . VAL A 1 90 ? 3.445 -0.742 -2.933 1.00 98.00 90 VAL A CA 1
ATOM 736 C C . VAL A 1 90 ? 3.919 -1.603 -4.100 1.00 98.00 90 VAL A C 1
ATOM 738 O O . VAL A 1 90 ? 4.137 -2.799 -3.921 1.00 98.00 90 VAL A O 1
ATOM 741 N N . LEU A 1 91 ? 4.168 -1.005 -5.267 1.00 96.12 91 LEU A N 1
ATOM 742 C CA . LEU A 1 91 ? 4.648 -1.727 -6.448 1.00 96.12 91 LEU A CA 1
ATOM 743 C C . LEU A 1 91 ? 6.012 -2.383 -6.206 1.00 96.12 91 LEU A C 1
ATOM 745 O O . LEU A 1 91 ? 6.202 -3.541 -6.565 1.00 96.12 91 LEU A O 1
ATOM 749 N N . ALA A 1 92 ? 6.945 -1.695 -5.545 1.00 96.62 92 ALA A N 1
ATOM 750 C CA . ALA A 1 92 ? 8.243 -2.259 -5.186 1.00 96.62 92 ALA A CA 1
ATOM 751 C C . ALA A 1 92 ? 8.106 -3.420 -4.195 1.00 96.62 92 ALA A C 1
ATOM 753 O O . ALA A 1 92 ? 8.800 -4.424 -4.335 1.00 96.62 92 ALA A O 1
ATOM 754 N N . TYR A 1 93 ? 7.208 -3.318 -3.211 1.00 97.50 93 TYR A N 1
ATOM 755 C CA . TYR A 1 93 ? 6.918 -4.434 -2.311 1.00 97.50 93 TYR A CA 1
ATOM 756 C C . TYR A 1 93 ? 6.390 -5.644 -3.088 1.00 97.50 93 TYR A C 1
ATOM 758 O O . TYR A 1 93 ? 6.916 -6.749 -2.935 1.00 97.50 93 TYR A O 1
ATOM 766 N N . LEU A 1 94 ? 5.404 -5.428 -3.961 1.00 95.00 94 LEU A N 1
ATOM 767 C CA . LEU A 1 94 ? 4.818 -6.491 -4.768 1.00 95.00 94 LEU A CA 1
ATOM 768 C C . LEU A 1 94 ? 5.864 -7.144 -5.686 1.00 95.00 94 LEU A C 1
ATOM 770 O O . LEU A 1 94 ? 6.016 -8.364 -5.681 1.00 95.00 94 LEU A O 1
ATOM 774 N N . ALA A 1 95 ? 6.646 -6.334 -6.400 1.00 93.50 95 ALA A N 1
ATOM 775 C CA . ALA A 1 95 ? 7.638 -6.803 -7.361 1.00 93.50 95 ALA A CA 1
ATOM 776 C C . ALA A 1 95 ? 8.851 -7.490 -6.715 1.00 93.50 95 ALA A C 1
ATOM 778 O O . ALA A 1 95 ? 9.366 -8.459 -7.263 1.00 93.50 95 ALA A O 1
ATOM 779 N N . LEU A 1 96 ? 9.332 -7.007 -5.565 1.00 93.06 96 LEU A N 1
ATOM 780 C CA . LEU A 1 96 ? 10.557 -7.532 -4.949 1.00 93.06 96 LEU A CA 1
ATOM 781 C C . LEU A 1 96 ? 10.297 -8.687 -3.979 1.00 93.06 96 LEU A C 1
ATOM 783 O O . LEU A 1 96 ? 11.176 -9.523 -3.787 1.00 93.06 96 LEU A O 1
ATOM 787 N N . LEU A 1 97 ? 9.129 -8.719 -3.330 1.00 92.50 97 LEU A N 1
ATOM 788 C CA . LEU A 1 97 ? 8.870 -9.634 -2.210 1.00 92.50 97 LEU A CA 1
ATOM 789 C C . LEU A 1 97 ? 7.674 -10.563 -2.431 1.00 92.50 97 LEU A C 1
ATOM 791 O O . LEU A 1 97 ? 7.573 -11.578 -1.745 1.00 92.50 97 LEU A O 1
ATOM 795 N N . ARG A 1 98 ? 6.783 -10.250 -3.376 1.00 89.19 98 ARG A N 1
ATOM 796 C CA . ARG A 1 98 ? 5.542 -11.009 -3.621 1.00 89.19 98 ARG A CA 1
ATOM 797 C C . ARG A 1 98 ? 5.403 -11.487 -5.063 1.00 89.19 98 ARG A C 1
ATOM 799 O O . ARG A 1 98 ? 4.354 -11.996 -5.433 1.00 89.19 98 ARG A O 1
ATOM 806 N N . LEU A 1 99 ? 6.463 -11.381 -5.869 1.00 82.12 99 LEU A N 1
ATOM 807 C CA . LEU A 1 99 ? 6.433 -11.738 -7.290 1.00 82.12 99 LEU A CA 1
ATOM 808 C C . LEU A 1 99 ? 5.964 -13.180 -7.530 1.00 82.12 99 LEU A C 1
ATOM 810 O O . LEU A 1 99 ? 5.202 -13.439 -8.451 1.00 82.12 99 LEU A O 1
ATOM 814 N N . HIS A 1 100 ? 6.368 -14.113 -6.667 1.00 75.31 100 HIS A N 1
ATOM 815 C CA . HIS A 1 100 ? 5.970 -15.520 -6.748 1.00 75.31 100 HIS A CA 1
ATOM 816 C C . HIS A 1 100 ? 4.469 -15.755 -6.496 1.00 75.31 100 HIS A C 1
ATOM 818 O O . HIS A 1 100 ? 3.939 -16.774 -6.925 1.00 75.31 100 HIS A O 1
ATOM 824 N N . GLU A 1 101 ? 3.786 -14.820 -5.833 1.00 72.25 101 GLU A N 1
ATOM 825 C CA . GLU A 1 101 ? 2.353 -14.892 -5.530 1.00 72.25 101 GLU A CA 1
ATOM 826 C C . GLU A 1 101 ? 1.487 -14.221 -6.608 1.00 72.25 101 GLU A C 1
ATOM 828 O O . GLU A 1 101 ? 0.279 -14.421 -6.637 1.00 72.25 101 GLU A O 1
ATOM 833 N N . LEU A 1 102 ? 2.089 -13.455 -7.527 1.00 68.31 102 LEU A N 1
ATOM 834 C CA . LEU A 1 102 ? 1.388 -12.781 -8.630 1.00 68.31 102 LEU A CA 1
ATOM 835 C C . LEU A 1 102 ? 1.085 -13.708 -9.822 1.00 68.31 102 LEU A C 1
ATOM 837 O O . LEU A 1 102 ? 0.819 -13.229 -10.920 1.00 68.31 102 LEU A O 1
ATOM 841 N N . GLY A 1 103 ? 1.150 -15.030 -9.635 1.00 66.12 103 GLY A N 1
ATOM 842 C CA . GLY A 1 103 ? 0.776 -15.988 -10.677 1.00 66.12 103 GLY A CA 1
ATOM 843 C C . GLY A 1 103 ? 1.730 -16.024 -11.874 1.00 66.12 103 GLY A C 1
ATOM 844 O O . GLY A 1 103 ? 1.340 -16.443 -12.952 1.00 66.12 103 GLY A O 1
ATOM 845 N N . PHE A 1 104 ? 3.009 -15.644 -11.730 1.00 59.75 104 PHE A N 1
ATOM 846 C CA . PHE A 1 104 ? 3.988 -15.792 -12.827 1.00 59.75 104 PHE A CA 1
ATOM 847 C C . PHE A 1 104 ? 4.145 -17.244 -13.311 1.00 59.75 104 PHE A C 1
ATOM 849 O O . PHE A 1 104 ? 4.586 -17.475 -14.434 1.00 59.75 104 PHE A O 1
ATOM 856 N N . ALA A 1 105 ? 3.752 -18.228 -12.495 1.00 56.50 105 ALA A N 1
ATOM 857 C CA . ALA A 1 105 ? 3.658 -19.621 -12.917 1.00 56.50 105 ALA A CA 1
ATOM 858 C C . ALA A 1 105 ? 2.581 -19.866 -13.994 1.00 56.50 105 ALA A C 1
ATOM 860 O O . ALA A 1 105 ? 2.736 -20.830 -14.742 1.00 56.50 105 ALA A O 1
ATOM 861 N N . ASP A 1 106 ? 1.568 -18.997 -14.086 1.00 55.31 106 ASP A N 1
ATOM 862 C CA . ASP A 1 106 ? 0.448 -19.050 -15.037 1.00 55.31 106 ASP A CA 1
ATOM 863 C C . ASP A 1 106 ? 0.760 -18.335 -16.365 1.00 55.31 106 ASP A C 1
ATOM 865 O O . ASP A 1 106 ? 0.011 -18.459 -17.328 1.00 55.31 106 ASP A O 1
ATOM 869 N N . PHE A 1 107 ? 1.887 -17.615 -16.444 1.00 55.88 107 PHE A N 1
ATOM 870 C CA . PHE A 1 107 ? 2.415 -17.008 -17.676 1.00 55.88 107 PHE A CA 1
ATOM 871 C C . PHE A 1 107 ? 3.361 -17.950 -18.452 1.00 55.88 107 PHE A C 1
ATOM 873 O O . PHE A 1 107 ? 4.193 -17.483 -19.233 1.00 55.88 107 PHE A O 1
ATOM 880 N N . ARG A 1 108 ? 3.281 -19.264 -18.202 1.00 50.31 108 ARG A N 1
ATOM 881 C CA . ARG A 1 108 ? 4.077 -20.292 -18.890 1.00 50.31 108 ARG A CA 1
ATOM 882 C C . ARG A 1 108 ? 3.420 -20.797 -20.166 1.00 50.31 108 ARG A C 1
ATOM 884 O O . ARG A 1 108 ? 2.184 -20.965 -20.165 1.00 50.31 108 ARG A O 1
#

Mean predicted aligned error: 4.62 Å

Radius of gyration: 14.68 Å; Cα contacts (8 Å, |Δi|>4): 80; chains: 1; bounding box: 44×33×36 Å